Protein AF-0000000087407622 (afdb_homodimer)

InterPro domains:
  IPR019270 Putative hypoxanthine phosphoribosyltransferase [PF10049] (2-49)

Organism: NCBI:txid2598455

Radius of gyration: 16.93 Å; Cα contacts (8 Å, |Δi|>4): 277; chains: 2; bounding box: 51×47×28 Å

Structure (mmCIF, N/CA/C/O backbone):
data_AF-0000000087407622-model_v1
#
loop_
_entity.id
_entity.type
_entity.pdbx_description
1 polymer 'DUF2283 domain-containing protein'
#
loop_
_atom_site.group_PDB
_atom_site.id
_atom_site.type_symbol
_atom_site.label_atom_id
_atom_site.label_alt_id
_atom_site.label_comp_id
_atom_site.label_asym_id
_atom_site.label_entity_id
_atom_site.label_seq_id
_atom_site.pdbx_PDB_ins_code
_atom_site.Cartn_x
_atom_site.Cartn_y
_atom_site.Cartn_z
_atom_site.occupancy
_atom_site.B_iso_or_equiv
_atom_site.auth_seq_id
_atom_site.auth_comp_id
_atom_site.auth_asym_id
_atom_site.auth_atom_id
_atom_site.pdbx_PDB_model_num
ATOM 1 N N . MET A 1 1 ? 1.517 -7.309 9.578 1 75.56 1 MET A N 1
ATOM 2 C CA . MET A 1 1 ? 2.027 -6.648 8.383 1 75.56 1 MET A CA 1
ATOM 3 C C . MET A 1 1 ? 3.129 -5.656 8.734 1 75.56 1 MET A C 1
ATOM 5 O O . MET A 1 1 ? 3.037 -4.953 9.75 1 75.56 1 MET A O 1
ATOM 9 N N . LYS A 1 2 ? 4.293 -5.898 7.988 1 87.38 2 LYS A N 1
ATOM 10 C CA . LYS A 1 2 ? 5.367 -4.914 8.117 1 87.38 2 LYS A CA 1
ATOM 11 C C . LYS A 1 2 ? 5.418 -3.996 6.898 1 87.38 2 LYS A C 1
ATOM 13 O O . LYS A 1 2 ? 5.578 -4.461 5.77 1 87.38 2 LYS A O 1
ATOM 18 N N . VAL A 1 3 ? 5.129 -2.805 7.07 1 91.38 3 VAL A N 1
ATOM 19 C CA . VAL A 1 3 ? 5.148 -1.789 6.023 1 91.38 3 VAL A CA 1
ATOM 20 C C . VAL A 1 3 ? 6.254 -0.776 6.305 1 91.38 3 VAL A C 1
ATOM 22 O O . VAL A 1 3 ? 6.43 -0.335 7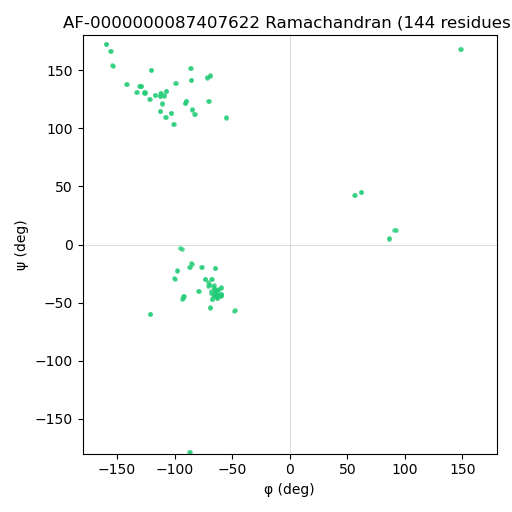.441 1 91.38 3 VAL A O 1
ATOM 25 N N . ARG A 1 4 ? 6.984 -0.542 5.355 1 94.38 4 ARG A N 1
ATOM 26 C CA . ARG A 1 4 ? 8.031 0.468 5.465 1 94.38 4 ARG A CA 1
ATOM 27 C C . ARG A 1 4 ? 8.031 1.391 4.25 1 94.38 4 ARG A C 1
ATOM 29 O O . ARG A 1 4 ? 7.914 0.929 3.111 1 94.38 4 ARG A O 1
ATOM 36 N N . TYR A 1 5 ? 8.062 2.6 4.508 1 97.81 5 TYR A N 1
ATOM 37 C CA . TYR A 1 5 ? 8.211 3.586 3.443 1 97.81 5 TYR A CA 1
ATOM 38 C C . TYR A 1 5 ? 9.586 4.238 3.486 1 97.81 5 TYR A C 1
ATOM 40 O O . TYR A 1 5 ? 10.047 4.664 4.547 1 97.81 5 TYR A O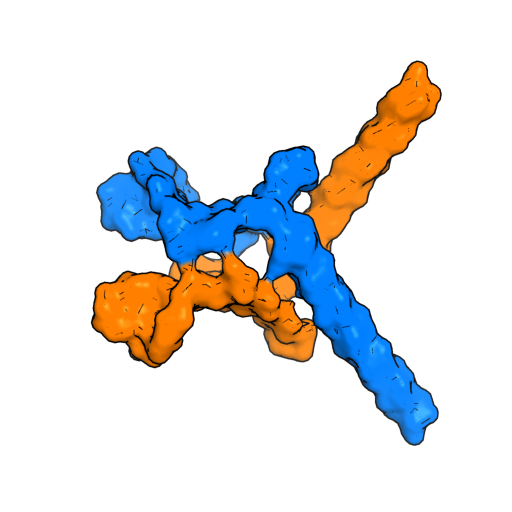 1
ATOM 48 N N . ASP A 1 6 ? 10.281 4.266 2.432 1 98.19 6 ASP A N 1
ATOM 49 C CA . ASP A 1 6 ? 11.555 4.957 2.266 1 98.19 6 ASP A CA 1
ATOM 50 C C . ASP A 1 6 ? 11.375 6.281 1.528 1 98.19 6 ASP A C 1
ATOM 52 O O . ASP A 1 6 ? 11.242 6.301 0.302 1 98.19 6 ASP A O 1
ATOM 56 N N . PRO A 1 7 ? 11.414 7.371 2.229 1 97.56 7 PRO A N 1
ATOM 57 C CA . PRO A 1 7 ? 11.141 8.656 1.582 1 97.56 7 PRO A CA 1
ATOM 58 C C . PRO A 1 7 ? 12.234 9.062 0.596 1 97.56 7 PRO A C 1
ATOM 60 O O . PRO A 1 7 ? 11.969 9.789 -0.364 1 97.56 7 PRO A O 1
ATOM 63 N N . LYS A 1 8 ? 13.422 8.617 0.894 1 96.94 8 LYS A N 1
ATOM 64 C CA . LYS A 1 8 ? 14.508 8.953 -0.022 1 96.94 8 LYS A CA 1
ATOM 65 C C . LYS A 1 8 ? 14.328 8.258 -1.367 1 96.94 8 LYS A C 1
ATOM 67 O O . LYS A 1 8 ? 14.43 8.891 -2.42 1 96.94 8 LYS A O 1
ATOM 72 N N . ALA A 1 9 ? 14.047 7.02 -1.347 1 97.88 9 ALA A N 1
ATOM 73 C CA . ALA A 1 9 ? 13.867 6.242 -2.572 1 97.88 9 ALA A CA 1
ATOM 74 C C . ALA A 1 9 ? 12.438 6.355 -3.094 1 97.88 9 ALA A C 1
ATOM 76 O O . ALA A 1 9 ? 12.156 5.973 -4.23 1 97.88 9 ALA A O 1
ATOM 77 N N . ASP A 1 10 ? 11.523 6.805 -2.297 1 98.19 10 ASP A N 1
ATOM 78 C CA . ASP A 1 10 ? 10.102 6.93 -2.588 1 98.19 10 ASP A CA 1
ATOM 79 C C . ASP A 1 10 ? 9.477 5.566 -2.879 1 98.19 10 ASP A C 1
ATOM 81 O O . ASP A 1 10 ? 8.773 5.402 -3.879 1 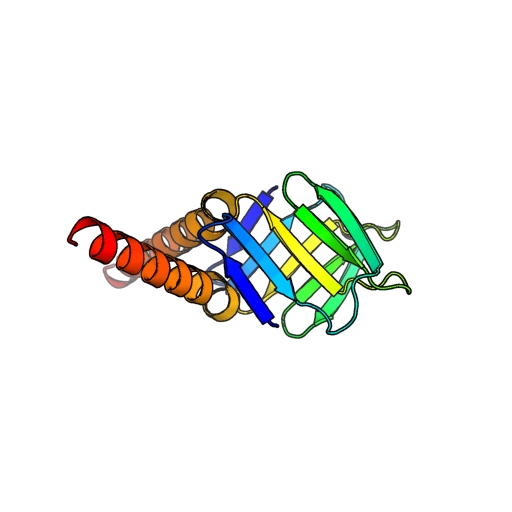98.19 10 ASP A O 1
ATOM 85 N N . ILE A 1 11 ? 9.805 4.613 -2.072 1 98 11 ILE A N 1
ATOM 86 C CA . ILE A 1 11 ? 9.328 3.242 -2.23 1 98 11 ILE A CA 1
ATOM 87 C C . ILE A 1 11 ? 8.578 2.811 -0.977 1 98 11 ILE A C 1
ATOM 89 O O . ILE A 1 11 ? 9.07 2.98 0.141 1 98 11 ILE A O 1
ATOM 93 N N . LEU A 1 12 ? 7.355 2.355 -1.116 1 97.75 12 LEU A N 1
ATOM 94 C CA . LEU A 1 12 ? 6.602 1.669 -0.073 1 97.75 12 LEU A CA 1
ATOM 95 C C . LEU A 1 12 ? 6.82 0.162 -0.145 1 97.75 12 LEU A C 1
ATOM 97 O O . LEU A 1 12 ? 6.578 -0.457 -1.184 1 97.75 12 LEU A O 1
ATOM 101 N N . TYR A 1 13 ? 7.289 -0.408 0.894 1 96.5 13 TYR A N 1
ATOM 102 C CA . TYR A 1 13 ? 7.559 -1.839 0.972 1 96.5 13 TYR A CA 1
ATOM 103 C C . TYR A 1 13 ? 6.586 -2.527 1.921 1 96.5 13 TYR A C 1
ATOM 105 O O . TYR A 1 13 ? 6.457 -2.135 3.082 1 96.5 13 TYR A O 1
ATOM 113 N N . LEU A 1 14 ? 5.902 -3.463 1.379 1 94.06 14 LEU A N 1
ATOM 114 C CA . LEU A 1 14 ? 5.004 -4.293 2.174 1 94.06 14 LEU A CA 1
ATOM 115 C C . LEU A 1 14 ? 5.566 -5.703 2.334 1 94.06 14 LEU A C 1
ATOM 117 O O . LEU A 1 14 ? 5.613 -6.469 1.368 1 94.06 14 LEU A O 1
ATOM 121 N N . LEU A 1 15 ? 5.996 -6.047 3.529 1 93.62 15 LEU A N 1
ATOM 122 C CA . LEU A 1 15 ? 6.449 -7.406 3.801 1 93.62 15 LEU A CA 1
ATOM 123 C C . LEU A 1 15 ? 5.277 -8.312 4.145 1 93.62 15 LEU A C 1
ATOM 125 O O . LEU A 1 15 ? 4.617 -8.125 5.172 1 93.62 15 LEU A O 1
ATOM 129 N N . ILE A 1 16 ? 5.082 -9.273 3.307 1 88.25 16 ILE A N 1
ATOM 130 C CA . ILE A 1 16 ? 3.947 -10.18 3.451 1 88.25 16 ILE A CA 1
ATOM 131 C C . ILE A 1 16 ? 4.371 -11.414 4.242 1 88.25 16 ILE A C 1
ATOM 133 O O . ILE A 1 16 ? 3.613 -11.922 5.074 1 88.25 16 ILE A O 1
ATOM 137 N N . ARG A 1 17 ? 5.441 -11.938 3.893 1 86.19 17 ARG A N 1
ATOM 138 C CA . ARG A 1 17 ? 5.984 -13.133 4.523 1 86.19 17 ARG A CA 1
ATOM 139 C C . ARG A 1 17 ? 7.5 -13.039 4.664 1 86.19 17 ARG A C 1
ATOM 141 O O . ARG A 1 17 ? 8.18 -12.539 3.766 1 86.19 17 ARG A O 1
ATOM 148 N N . GLU A 1 18 ? 7.887 -13.523 5.902 1 88.31 18 GLU A N 1
ATOM 149 C CA . GLU A 1 18 ? 9.336 -13.539 6.09 1 88.31 18 GLU A CA 1
ATOM 150 C C . GLU A 1 18 ? 9.984 -14.625 5.25 1 88.31 18 GLU A C 1
ATOM 152 O O . GLU A 1 18 ? 9.398 -15.688 5.031 1 88.31 18 GLU A O 1
ATOM 157 N N . GLY A 1 19 ? 11.203 -14.375 4.703 1 90 19 GLY A N 1
ATOM 158 C CA . GLY A 1 19 ? 11.953 -15.352 3.932 1 90 19 GLY A CA 1
ATOM 159 C C . GLY A 1 19 ? 12.797 -14.727 2.834 1 90 19 GLY A C 1
ATOM 160 O O . GLY A 1 19 ? 12.672 -13.539 2.551 1 90 19 GLY A O 1
ATOM 161 N N . PRO A 1 20 ? 13.633 -15.539 2.32 1 95.19 20 PRO A N 1
ATOM 162 C CA . PRO A 1 20 ? 14.5 -15.039 1.252 1 95.19 20 PRO A CA 1
ATOM 163 C C . PRO A 1 20 ? 13.734 -14.742 -0.037 1 95.19 20 PRO A C 1
ATOM 165 O O . PRO A 1 20 ? 12.781 -15.445 -0.365 1 95.19 20 PRO A O 1
ATOM 168 N N . VAL A 1 21 ? 14.18 -13.695 -0.762 1 97.19 21 VAL A N 1
ATOM 169 C CA . VAL A 1 21 ? 13.641 -13.359 -2.074 1 97.19 21 VAL A CA 1
ATOM 170 C C . VAL A 1 21 ? 14.43 -14.086 -3.16 1 97.19 21 VAL A C 1
ATOM 172 O O . VAL A 1 21 ? 15.664 -13.984 -3.211 1 97.19 21 VAL A O 1
ATOM 175 N N . ALA A 1 22 ? 13.742 -14.797 -3.9 1 97.81 22 ALA A N 1
ATOM 176 C CA . ALA A 1 22 ? 14.383 -15.555 -4.973 1 97.81 22 ALA A CA 1
ATOM 177 C C . ALA A 1 22 ? 14.211 -14.852 -6.316 1 97.81 22 ALA A C 1
ATOM 179 O O . ALA A 1 22 ? 15.055 -14.992 -7.207 1 97.81 22 ALA A O 1
ATOM 180 N N . ASP A 1 23 ? 13.109 -14.094 -6.484 1 96.94 23 ASP A N 1
ATOM 181 C CA . ASP A 1 23 ? 12.789 -13.438 -7.746 1 96.94 23 ASP A CA 1
ATOM 182 C C . ASP A 1 23 ? 11.922 -12.203 -7.516 1 96.94 23 ASP A C 1
ATOM 184 O O . ASP A 1 23 ? 11.289 -12.07 -6.465 1 96.94 23 ASP A O 1
ATOM 188 N N . THR A 1 24 ? 11.992 -11.266 -8.43 1 96.44 24 THR A N 1
ATOM 189 C CA . THR A 1 24 ? 11.156 -10.07 -8.422 1 96.44 24 THR A CA 1
ATOM 190 C C . THR A 1 24 ? 10.516 -9.852 -9.789 1 96.44 24 THR A C 1
ATOM 192 O O . THR A 1 24 ? 11.164 -10.047 -10.82 1 96.44 24 THR A O 1
ATOM 195 N N . ASP A 1 25 ? 9.227 -9.508 -9.789 1 94 25 ASP A N 1
ATOM 196 C CA . ASP A 1 25 ? 8.516 -9.281 -11.039 1 94 25 ASP A CA 1
ATOM 197 C C . ASP A 1 25 ? 7.777 -7.945 -11.023 1 94 25 ASP A C 1
ATOM 199 O O . ASP A 1 25 ? 7.164 -7.582 -10.016 1 94 25 ASP A O 1
ATOM 203 N N . GLU A 1 26 ? 7.902 -7.277 -12.125 1 93.25 26 GLU A N 1
ATOM 204 C CA . GLU A 1 26 ? 7.086 -6.074 -12.273 1 93.25 26 GLU A CA 1
ATOM 205 C C . GLU A 1 26 ? 5.676 -6.422 -12.75 1 93.25 26 GLU A C 1
ATOM 207 O O . GLU A 1 26 ? 5.492 -6.859 -13.891 1 93.25 26 GLU A O 1
ATOM 212 N N . VAL A 1 27 ? 4.691 -6.23 -11.906 1 88.94 27 VAL A N 1
ATOM 213 C CA . VAL A 1 27 ? 3.35 -6.707 -12.227 1 88.94 27 VAL A CA 1
ATOM 214 C C . VAL A 1 27 ? 2.514 -5.562 -12.797 1 88.94 27 VAL A C 1
ATOM 216 O O . VAL A 1 27 ? 1.471 -5.789 -13.414 1 88.94 27 VAL A O 1
ATOM 219 N N . ASP A 1 28 ? 2.859 -4.328 -12.523 1 87.88 28 ASP A N 1
ATOM 220 C CA . ASP A 1 28 ? 2.23 -3.115 -13.039 1 87.88 28 ASP A CA 1
ATOM 221 C C . ASP A 1 28 ? 3.172 -1.918 -12.93 1 87.88 28 ASP A C 1
ATOM 223 O O . ASP A 1 28 ? 4.242 -2.018 -12.328 1 87.88 28 ASP A O 1
ATOM 227 N N . ASP A 1 29 ? 2.691 -0.871 -13.523 1 87.31 29 ASP A N 1
ATOM 228 C CA . ASP A 1 29 ? 3.52 0.328 -13.438 1 87.31 29 ASP A CA 1
ATOM 229 C C . ASP A 1 29 ? 3.826 0.68 -11.984 1 87.31 29 ASP A C 1
ATOM 231 O O . ASP A 1 29 ? 2.912 0.899 -11.188 1 87.31 29 ASP A O 1
ATOM 235 N N . ASP A 1 30 ? 5.113 0.49 -11.555 1 91.69 30 ASP A N 1
ATOM 236 C CA . ASP A 1 30 ? 5.621 0.945 -10.266 1 91.69 30 ASP A CA 1
ATOM 237 C C . ASP A 1 30 ? 5.344 -0.086 -9.172 1 91.69 30 ASP A C 1
ATOM 239 O O . ASP A 1 30 ? 5.469 0.214 -7.984 1 91.69 30 ASP A O 1
ATOM 243 N N . VAL A 1 31 ? 4.805 -1.226 -9.633 1 94.06 31 VAL A N 1
ATOM 244 C CA . VAL A 1 31 ? 4.539 -2.246 -8.625 1 94.06 31 VAL A CA 1
ATOM 245 C C . VAL A 1 31 ? 5.379 -3.49 -8.914 1 94.06 31 VAL A C 1
ATOM 247 O O . VAL A 1 31 ? 5.34 -4.031 -10.023 1 94.06 31 VAL A O 1
ATOM 250 N N . TRP A 1 32 ? 6.094 -3.949 -7.867 1 95.5 32 TRP A N 1
ATOM 251 C CA . TRP A 1 32 ? 6.965 -5.113 -7.973 1 95.5 32 TRP A CA 1
ATOM 252 C C . TRP A 1 32 ? 6.633 -6.145 -6.898 1 95.5 32 TRP A C 1
ATOM 254 O O . TRP A 1 32 ? 6.453 -5.793 -5.73 1 95.5 32 TRP A O 1
ATOM 264 N N . PHE A 1 33 ? 6.496 -7.328 -7.363 1 94.62 33 PHE A N 1
ATOM 265 C CA . PHE A 1 33 ? 6.324 -8.43 -6.418 1 94.62 33 PHE A CA 1
ATOM 266 C C . PHE A 1 33 ? 7.641 -9.164 -6.203 1 94.62 33 PHE A C 1
ATOM 268 O O . PHE A 1 33 ? 8.391 -9.398 -7.152 1 94.62 33 PHE A O 1
ATOM 275 N N . GLU A 1 34 ? 7.891 -9.5 -4.992 1 96.5 34 GLU A N 1
ATOM 276 C CA . GLU A 1 34 ? 9.031 -10.336 -4.625 1 96.5 34 GLU A CA 1
ATOM 277 C C . GLU A 1 34 ? 8.578 -11.742 -4.23 1 96.5 34 GLU A C 1
ATOM 279 O O . GLU A 1 34 ? 7.625 -11.898 -3.465 1 96.5 34 GLU A O 1
ATOM 284 N N . TYR A 1 35 ? 9.242 -12.727 -4.785 1 95.5 35 TYR A N 1
ATOM 285 C CA . TYR A 1 35 ? 8.836 -14.117 -4.598 1 95.5 35 TYR A CA 1
ATOM 286 C C . TYR A 1 35 ? 9.945 -14.93 -3.949 1 95.5 35 TYR A C 1
ATOM 288 O O . TYR A 1 35 ? 11.125 -14.672 -4.184 1 95.5 35 TYR A O 1
ATOM 296 N N . ASP A 1 36 ? 9.438 -15.93 -3.199 1 95.56 36 ASP A N 1
ATOM 297 C CA . ASP A 1 36 ? 10.414 -16.906 -2.723 1 95.56 36 ASP A CA 1
ATOM 298 C C . ASP A 1 36 ? 10.633 -18.016 -3.75 1 95.56 36 ASP A C 1
ATOM 300 O O . ASP A 1 36 ? 10.102 -17.953 -4.859 1 95.56 36 ASP A O 1
ATOM 304 N N . GLU A 1 37 ? 11.461 -18.953 -3.408 1 96.31 37 GLU A N 1
ATOM 305 C CA . GLU A 1 37 ? 11.836 -20 -4.344 1 96.31 37 GLU A CA 1
ATOM 306 C C . GLU A 1 37 ? 10.641 -20.875 -4.715 1 96.31 37 GLU A C 1
ATOM 308 O O . GLU A 1 37 ? 10.641 -21.531 -5.762 1 96.31 37 GLU A O 1
ATOM 313 N N . ASN A 1 38 ? 9.594 -20.859 -3.873 1 93.31 38 ASN A N 1
ATOM 314 C CA . ASN A 1 38 ? 8.406 -21.672 -4.09 1 93.31 38 ASN A CA 1
ATOM 315 C C . ASN A 1 38 ? 7.32 -20.922 -4.84 1 93.31 38 ASN A C 1
ATOM 317 O O . ASN A 1 38 ? 6.211 -21.422 -5.02 1 93.31 38 ASN A O 1
ATOM 321 N N . GLY A 1 39 ? 7.504 -19.672 -5.137 1 90 39 GLY A N 1
ATOM 322 C CA . GLY A 1 39 ? 6.543 -18.891 -5.895 1 90 39 GLY A CA 1
ATOM 323 C C . GLY A 1 39 ? 5.543 -18.156 -5.016 1 90 39 GLY A C 1
ATOM 324 O O . GLY A 1 39 ? 4.516 -17.672 -5.504 1 90 39 GLY A O 1
ATOM 325 N N . ASN A 1 40 ? 5.867 -18.141 -3.703 1 87.88 40 ASN A N 1
ATOM 326 C CA . ASN A 1 40 ? 5.035 -17.375 -2.781 1 87.88 40 ASN A CA 1
ATOM 327 C C . ASN A 1 40 ? 5.461 -15.906 -2.727 1 87.88 40 ASN A C 1
ATOM 329 O O . ASN A 1 40 ? 6.656 -15.602 -2.762 1 87.88 40 ASN A O 1
ATOM 333 N N . VAL A 1 41 ? 4.488 -15.102 -2.639 1 89.94 41 VAL A N 1
ATOM 334 C CA . VAL A 1 41 ? 4.809 -13.68 -2.529 1 89.94 41 VAL A CA 1
ATOM 335 C C . VAL A 1 41 ? 5.418 -13.391 -1.159 1 89.94 41 VAL A C 1
ATOM 337 O O . VAL A 1 41 ? 4.816 -13.711 -0.129 1 89.94 41 VAL A O 1
ATOM 340 N N . VAL A 1 42 ? 6.625 -12.82 -1.148 1 94.06 42 VAL A N 1
ATOM 341 C CA . VAL A 1 42 ? 7.332 -12.438 0.068 1 94.06 42 VAL A CA 1
ATOM 342 C C . VAL A 1 42 ? 7.02 -10.984 0.408 1 94.06 42 VAL A C 1
ATOM 344 O O . VAL A 1 42 ? 6.816 -10.641 1.575 1 94.06 42 VAL A O 1
ATOM 347 N N . GLY A 1 43 ? 7.055 -10.141 -0.655 1 94.62 43 GLY A N 1
ATOM 348 C CA . GLY A 1 43 ? 6.836 -8.719 -0.441 1 94.62 43 GLY A CA 1
ATOM 349 C C . GLY A 1 43 ? 6.324 -8 -1.676 1 94.62 43 GLY A C 1
ATOM 350 O O . GLY A 1 43 ? 6.266 -8.586 -2.76 1 94.62 43 GLY A O 1
ATOM 351 N N . ILE A 1 44 ? 5.875 -6.824 -1.441 1 94.06 44 ILE A N 1
ATOM 352 C CA . ILE A 1 44 ? 5.406 -5.938 -2.5 1 94.06 44 ILE A CA 1
ATOM 353 C C . ILE A 1 44 ? 6.125 -4.594 -2.402 1 94.06 44 ILE A C 1
ATOM 355 O O . ILE A 1 44 ? 6.297 -4.051 -1.307 1 94.06 44 ILE A O 1
ATOM 359 N N . GLU A 1 45 ? 6.602 -4.16 -3.453 1 96.31 45 GLU A N 1
ATOM 360 C CA . GLU A 1 45 ? 7.199 -2.834 -3.553 1 96.31 45 GLU A CA 1
ATOM 361 C C . GLU A 1 45 ? 6.371 -1.92 -4.453 1 96.31 45 GLU A C 1
ATOM 363 O O . GLU A 1 45 ? 6.035 -2.289 -5.578 1 96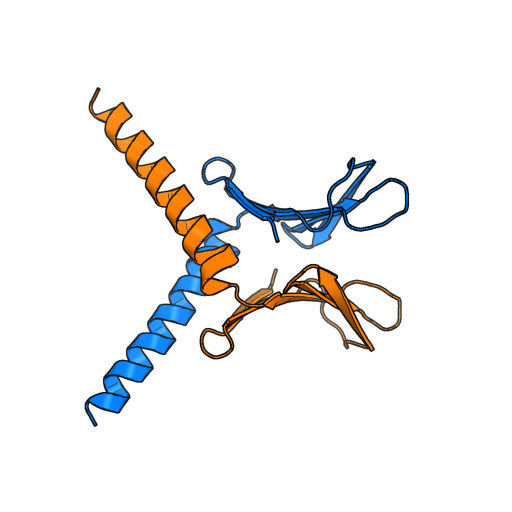.31 45 GLU A O 1
ATOM 368 N N . ILE A 1 46 ? 6.031 -0.789 -3.961 1 96.12 46 ILE A N 1
ATOM 369 C CA . ILE A 1 46 ? 5.359 0.231 -4.758 1 96.12 46 ILE A CA 1
ATOM 370 C C . ILE A 1 46 ? 6.277 1.437 -4.938 1 96.12 46 ILE A C 1
ATOM 372 O O . ILE A 1 46 ? 6.598 2.133 -3.971 1 96.12 46 ILE A O 1
ATOM 376 N N . TRP A 1 47 ? 6.605 1.586 -6.156 1 96.56 47 TRP A N 1
ATOM 377 C CA . TRP A 1 47 ? 7.488 2.701 -6.48 1 96.56 47 TRP A CA 1
ATOM 378 C C . TRP A 1 47 ? 6.691 3.98 -6.707 1 96.56 47 TRP A C 1
ATOM 380 O O . TRP A 1 47 ? 5.496 3.932 -6.996 1 96.56 47 TRP A O 1
ATOM 390 N N . ASN A 1 48 ? 7.305 5.191 -6.438 1 96.56 48 ASN A N 1
ATOM 391 C CA . ASN A 1 48 ? 6.637 6.488 -6.504 1 96.56 48 ASN A CA 1
ATOM 392 C C . ASN A 1 48 ? 5.402 6.531 -5.609 1 96.56 48 ASN A C 1
ATOM 394 O O . ASN A 1 48 ? 4.359 7.047 -6.012 1 96.56 48 ASN A O 1
ATOM 398 N N . ALA A 1 49 ? 5.551 5.996 -4.469 1 97.12 49 ALA A N 1
ATOM 399 C CA . ALA A 1 49 ? 4.422 5.809 -3.562 1 97.12 49 ALA A CA 1
ATOM 400 C C . ALA A 1 49 ? 3.992 7.133 -2.941 1 97.12 49 ALA A C 1
ATOM 402 O O . ALA A 1 49 ? 2.846 7.277 -2.506 1 97.12 49 ALA A O 1
ATOM 403 N N . GLY A 1 50 ? 4.863 8.055 -2.754 1 96.38 50 GLY A N 1
ATOM 404 C CA . GLY A 1 50 ? 4.531 9.352 -2.188 1 96.38 50 GLY A CA 1
ATOM 405 C C . GLY A 1 50 ? 3.314 9.992 -2.832 1 96.38 50 GLY A C 1
ATOM 406 O O . GLY A 1 50 ? 2.322 10.273 -2.156 1 96.38 50 GLY A O 1
ATOM 407 N N . GLU A 1 51 ? 3.416 10.133 -4.082 1 94.25 51 GLU A N 1
ATOM 408 C CA . GLU A 1 51 ? 2.324 10.766 -4.816 1 94.25 51 GLU A CA 1
ATOM 409 C C . GLU A 1 51 ? 1.183 9.781 -5.062 1 94.25 51 GLU A C 1
ATOM 411 O O . GLU A 1 51 ? 0.015 10.109 -4.844 1 94.25 51 GLU A O 1
ATOM 416 N N . ASN A 1 52 ? 1.492 8.555 -5.383 1 93.25 52 ASN A N 1
ATOM 417 C CA . ASN A 1 52 ? 0.496 7.645 -5.938 1 93.25 52 ASN A CA 1
ATOM 418 C C . ASN A 1 52 ? -0.277 6.922 -4.836 1 93.25 52 ASN A C 1
ATOM 420 O O . ASN A 1 52 ? -1.355 6.379 -5.082 1 93.25 52 ASN A O 1
ATOM 424 N N . VAL A 1 53 ? 0.252 6.883 -3.658 1 96.25 53 VAL A N 1
ATOM 425 C CA . VAL A 1 53 ? -0.422 6.184 -2.57 1 96.25 53 VAL A CA 1
ATOM 426 C C . VAL A 1 53 ? -0.684 7.148 -1.418 1 96.25 53 VAL A C 1
ATOM 428 O O . VAL A 1 53 ? -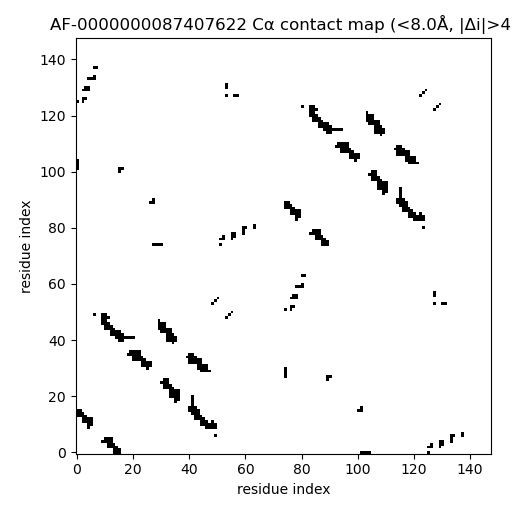1.838 7.406 -1.064 1 96.25 53 VAL A O 1
ATOM 431 N N . ILE A 1 54 ? 0.359 7.703 -0.89 1 96.94 54 ILE A N 1
ATOM 432 C CA . ILE A 1 54 ? 0.292 8.414 0.381 1 96.94 54 ILE A CA 1
ATOM 433 C C . ILE A 1 54 ? -0.508 9.703 0.207 1 96.94 54 ILE A C 1
ATOM 435 O O . ILE A 1 54 ? -1.503 9.922 0.902 1 96.94 54 ILE A O 1
ATOM 439 N N . ARG A 1 55 ? -0.142 10.562 -0.759 1 96 55 ARG A N 1
ATOM 440 C CA . ARG A 1 55 ? -0.819 11.844 -0.972 1 96 55 ARG A CA 1
ATOM 441 C C . ARG A 1 55 ? -2.287 11.625 -1.323 1 96 55 ARG A C 1
ATOM 443 O O . ARG A 1 55 ? -3.166 12.305 -0.783 1 96 55 ARG A O 1
ATOM 450 N N . LYS A 1 56 ? -2.508 10.688 -2.191 1 95.75 56 LYS A N 1
ATOM 451 C CA . LYS A 1 56 ? -3.883 10.406 -2.596 1 95.75 56 LYS A CA 1
ATOM 452 C C . LYS A 1 56 ? -4.723 9.945 -1.41 1 95.75 56 LYS A C 1
ATOM 454 O O . LYS A 1 56 ? -5.879 10.344 -1.266 1 95.75 56 LYS A O 1
ATOM 459 N N . SER A 1 57 ? -4.16 9.094 -0.626 1 97.38 57 SER A N 1
ATOM 460 C CA . SER A 1 57 ? -4.867 8.602 0.553 1 97.38 57 SER A CA 1
ATOM 461 C C . SER A 1 57 ? -5.176 9.742 1.524 1 97.38 57 SER A C 1
ATOM 463 O O . SER A 1 57 ? -6.27 9.805 2.084 1 97.38 57 SER A O 1
ATOM 465 N N . LEU A 1 58 ? -4.262 10.648 1.682 1 96.62 58 LEU A N 1
ATOM 466 C CA . LEU A 1 58 ? -4.438 11.781 2.58 1 96.62 58 LEU A CA 1
ATOM 467 C C . LEU A 1 58 ? -5.547 12.703 2.084 1 96.62 58 LEU A C 1
ATOM 469 O O . LEU A 1 58 ? -6.32 13.242 2.883 1 96.62 58 LEU A O 1
ATOM 473 N N . LEU A 1 59 ? -5.59 12.844 0.799 1 96.62 59 LEU A N 1
ATOM 474 C CA . LEU A 1 59 ? -6.637 13.68 0.22 1 96.62 59 LEU A CA 1
ATOM 475 C C . LEU A 1 59 ? -8.016 13.094 0.503 1 96.62 59 LEU A C 1
ATOM 477 O O . LEU A 1 59 ? -8.961 13.828 0.785 1 96.62 59 LEU A O 1
ATOM 481 N N . GLU A 1 60 ? -8.109 11.766 0.402 1 96.81 60 GLU A N 1
ATOM 482 C CA . GLU A 1 60 ? -9.375 11.109 0.709 1 96.81 60 GLU A CA 1
ATOM 483 C C . GLU A 1 60 ? -9.75 11.297 2.178 1 96.81 60 GLU A C 1
ATOM 485 O O . GLU A 1 60 ? -10.922 11.484 2.506 1 96.81 60 GLU A O 1
ATOM 490 N N . ILE A 1 61 ? -8.836 11.227 3.051 1 96.44 61 ILE A N 1
ATOM 491 C CA . ILE A 1 61 ? -9.07 11.406 4.48 1 96.44 61 ILE A CA 1
ATOM 492 C C . ILE A 1 61 ? -9.57 12.828 4.746 1 96.44 61 ILE A C 1
ATOM 494 O O . ILE A 1 61 ? -10.523 13.023 5.504 1 96.44 61 ILE A O 1
ATOM 498 N N . GLU A 1 62 ? -8.93 13.797 4.152 1 96.38 62 GLU A N 1
ATOM 499 C CA . GLU A 1 62 ? -9.312 15.195 4.324 1 96.38 62 GLU A CA 1
ATOM 500 C C . GLU A 1 62 ? -10.742 15.438 3.861 1 96.38 62 GLU A C 1
ATOM 502 O O . GLU A 1 62 ? -11.523 16.094 4.555 1 96.38 62 GLU A O 1
ATOM 507 N N . ARG A 1 63 ? -11.055 14.836 2.742 1 96.75 63 ARG A N 1
ATOM 508 C CA . ARG A 1 63 ? -12.398 14.992 2.193 1 96.75 63 ARG A CA 1
ATOM 509 C C . ARG A 1 63 ? -13.438 14.375 3.119 1 96.75 63 ARG A C 1
ATOM 511 O O . ARG A 1 63 ? -14.492 14.969 3.361 1 96.75 63 ARG A O 1
ATOM 518 N N . TYR A 1 64 ? -13.109 13.227 3.574 1 96.38 64 TYR A N 1
ATOM 519 C CA . TYR A 1 64 ? -14.008 12.523 4.477 1 96.38 64 TYR A CA 1
ATOM 520 C C . TYR A 1 64 ? -14.211 13.297 5.77 1 96.38 64 TYR A C 1
ATOM 522 O O . TYR A 1 64 ? -15.336 13.422 6.258 1 96.38 64 TYR A O 1
ATOM 530 N N . THR A 1 65 ? -13.125 13.828 6.34 1 95.12 65 THR A N 1
ATOM 531 C CA . THR A 1 65 ? -13.18 14.57 7.598 1 95.12 65 THR A CA 1
ATOM 532 C C . THR A 1 65 ? -13.969 15.867 7.43 1 95.12 65 THR A C 1
ATOM 534 O O . THR A 1 65 ? -14.75 16.25 8.305 1 95.12 65 THR A O 1
ATOM 537 N N . LYS A 1 66 ? -13.727 16.531 6.383 1 95.12 66 LYS A N 1
ATOM 538 C CA . LYS A 1 66 ? -14.445 17.766 6.09 1 95.12 66 LYS A CA 1
ATOM 539 C C . LYS A 1 66 ? -15.945 17.516 5.988 1 95.12 66 LYS A C 1
ATOM 541 O O . LYS A 1 66 ? -16.75 18.312 6.48 1 95.12 66 LYS A O 1
ATOM 546 N N . GLY A 1 67 ? -16.219 16.438 5.297 1 92.44 67 GLY A N 1
ATOM 547 C CA . GLY A 1 67 ? -17.625 16.062 5.207 1 92.44 67 GLY A CA 1
ATOM 548 C C . GLY A 1 67 ? -18.266 15.797 6.559 1 92.44 67 GLY A C 1
ATOM 549 O O . GLY A 1 67 ? -19.422 16.156 6.793 1 92.44 67 GLY A O 1
ATOM 550 N N . LEU A 1 68 ? -17.594 15.234 7.457 1 92.25 68 LEU A N 1
ATOM 551 C CA . LEU A 1 68 ? -18.062 14.93 8.805 1 92.25 68 LEU A CA 1
ATOM 552 C C . LEU A 1 68 ? -18.281 16.203 9.609 1 92.25 68 LEU A C 1
ATOM 554 O O . LEU A 1 68 ? -19.25 16.328 10.352 1 92.25 68 LEU A O 1
ATOM 558 N N . GLU A 1 69 ? -17.406 17.141 9.492 1 92.31 69 GLU A N 1
ATOM 559 C CA . GLU A 1 69 ? -17.5 18.406 10.203 1 92.31 69 GLU A CA 1
ATOM 560 C C . GLU A 1 69 ? -18.719 19.203 9.758 1 92.31 69 GLU A C 1
ATOM 562 O O . GLU A 1 69 ? -19.391 19.828 10.586 1 92.31 69 GLU A O 1
ATOM 567 N N . GLU A 1 70 ? -18.984 19.203 8.516 1 93 70 GLU A N 1
ATOM 568 C CA . GLU A 1 70 ? -20.141 19.922 7.973 1 93 70 GLU A CA 1
ATOM 569 C C . GLU A 1 70 ? -21.438 19.297 8.453 1 93 70 GLU A C 1
ATOM 571 O O . GLU A 1 70 ? -22.422 20 8.703 1 93 70 GLU A O 1
ATOM 576 N N . GLU A 1 71 ? -21.484 18.047 8.594 1 90.5 71 GLU A N 1
ATOM 577 C CA . GLU A 1 71 ? -22.688 17.344 9.039 1 90.5 71 GLU A CA 1
ATOM 578 C C . GLU A 1 71 ? -22.984 17.625 10.508 1 90.5 71 GLU A C 1
ATOM 580 O O . GLU A 1 71 ? -24.156 17.641 10.914 1 90.5 71 GLU A O 1
ATOM 585 N N . ILE A 1 72 ? -22.047 17.781 11.32 1 91.12 72 ILE A N 1
ATOM 586 C CA . ILE A 1 72 ? -22.219 18.031 12.75 1 91.12 72 ILE A CA 1
ATOM 587 C C . ILE A 1 72 ? -22.75 19.438 12.969 1 91.12 72 ILE A C 1
ATOM 589 O O . ILE A 1 72 ? -23.516 19.672 13.914 1 91.12 72 ILE A O 1
ATOM 593 N N . LYS A 1 73 ? -22.328 20.328 12.07 1 92 73 LYS A N 1
ATOM 594 C CA . LYS A 1 73 ? -22.75 21.719 12.219 1 92 73 LYS A CA 1
ATOM 595 C C . LYS A 1 73 ? -24.188 21.906 11.766 1 92 73 LYS A C 1
ATOM 597 O O . LYS A 1 73 ? -24.844 22.891 12.141 1 92 73 LYS A O 1
ATOM 602 N N . THR A 1 74 ? -24.703 20.984 10.984 1 79 74 THR A N 1
ATOM 603 C CA . THR A 1 74 ? -26.109 21.078 10.57 1 79 74 THR A CA 1
ATOM 604 C C . THR A 1 74 ? -27 20.266 11.492 1 79 74 THR A C 1
ATOM 606 O O . THR A 1 74 ? -28.156 20.641 11.742 1 79 74 THR A O 1
ATOM 609 N N . MET B 1 1 ? -1.078 2.488 -12.07 1 75.56 1 MET B N 1
ATOM 610 C CA . MET B 1 1 ? -1.6 1.985 -10.805 1 75.56 1 MET B CA 1
ATOM 611 C C . MET B 1 1 ? -2.754 2.85 -10.312 1 75.56 1 MET B C 1
ATOM 613 O O . MET B 1 1 ? -2.715 4.074 -10.438 1 75.56 1 MET B O 1
ATOM 617 N N . LYS B 1 2 ? -3.893 2.068 -10.031 1 87.19 2 LYS B N 1
ATOM 618 C CA . LYS B 1 2 ? -5.012 2.76 -9.398 1 87.19 2 LYS B CA 1
ATOM 619 C C . LYS B 1 2 ? -5.086 2.432 -7.906 1 87.19 2 LYS B C 1
ATOM 621 O O . LYS B 1 2 ? -5.199 1.264 -7.531 1 87.19 2 LYS B O 1
ATOM 626 N N . VAL B 1 3 ? -4.855 3.348 -7.109 1 91.25 3 VAL B N 1
ATOM 627 C CA . VAL B 1 3 ? -4.91 3.209 -5.656 1 91.25 3 VAL B CA 1
ATOM 628 C C . VAL B 1 3 ? -6.09 4.008 -5.105 1 91.25 3 VAL B C 1
ATOM 630 O O . VAL B 1 3 ? -6.324 5.145 -5.52 1 91.25 3 VAL B O 1
ATOM 633 N N . ARG B 1 4 ? -6.805 3.387 -4.336 1 94.31 4 ARG B N 1
ATOM 634 C CA . ARG B 1 4 ? -7.922 4.055 -3.674 1 94.31 4 ARG B CA 1
ATOM 635 C C . ARG B 1 4 ? -7.941 3.734 -2.184 1 94.31 4 ARG B C 1
ATOM 637 O O . ARG B 1 4 ? -7.758 2.582 -1.787 1 94.31 4 ARG B O 1
ATOM 644 N N . TYR B 1 5 ? -8.062 4.723 -1.434 1 97.75 5 TYR B N 1
ATOM 645 C CA . TYR B 1 5 ? -8.234 4.543 0.003 1 97.75 5 TYR B CA 1
ATOM 646 C C . TYR B 1 5 ? -9.648 4.91 0.432 1 97.75 5 TYR B C 1
ATOM 648 O O . TYR B 1 5 ? -10.164 5.965 0.056 1 97.75 5 TYR B O 1
ATOM 656 N N . ASP B 1 6 ? -10.312 4.086 1.112 1 98.19 6 ASP B N 1
ATOM 657 C CA . ASP B 1 6 ? -11.625 4.328 1.707 1 98.19 6 ASP B CA 1
ATOM 658 C C . ASP B 1 6 ? -11.5 4.637 3.197 1 98.19 6 ASP B C 1
ATOM 660 O O . ASP B 1 6 ? -11.344 3.725 4.016 1 98.19 6 ASP B O 1
ATOM 664 N N . PRO B 1 7 ? -11.617 5.871 3.578 1 97.44 7 PRO B N 1
ATOM 665 C CA . PRO B 1 7 ? -11.414 6.23 4.984 1 97.44 7 PRO B CA 1
ATOM 666 C C . PRO B 1 7 ? -12.5 5.676 5.898 1 97.44 7 PRO B C 1
ATOM 668 O O . PRO B 1 7 ? -12.25 5.43 7.082 1 97.44 7 PRO B O 1
ATOM 671 N N . LYS B 1 8 ? -13.68 5.539 5.328 1 96.88 8 LYS B N 1
ATOM 672 C CA . LYS B 1 8 ? -14.758 4.992 6.145 1 96.88 8 LYS B CA 1
ATOM 673 C C . LYS B 1 8 ? -14.5 3.531 6.496 1 96.88 8 LYS B C 1
ATOM 675 O O . LYS B 1 8 ? -14.609 3.137 7.656 1 96.88 8 LYS B O 1
ATOM 680 N N . ALA B 1 9 ? -14.141 2.758 5.559 1 97.81 9 ALA B N 1
ATOM 681 C CA . ALA B 1 9 ? -13.875 1.336 5.77 1 97.81 9 ALA B CA 1
ATOM 682 C C . ALA B 1 9 ? -12.445 1.104 6.242 1 97.81 9 ALA B C 1
ATOM 684 O O . ALA B 1 9 ? -12.109 0.01 6.699 1 97.81 9 ALA B O 1
ATOM 685 N N . ASP B 1 10 ? -11.586 2.057 6.09 1 98.19 10 ASP B N 1
ATOM 686 C CA . ASP B 1 10 ? -10.164 2.006 6.418 1 98.19 10 ASP B CA 1
ATOM 687 C C . ASP B 1 10 ? -9.445 0.94 5.594 1 98.19 10 ASP B C 1
ATOM 689 O O . ASP B 1 10 ? -8.711 0.116 6.141 1 98.19 10 ASP B O 1
ATOM 693 N N . ILE B 1 11 ? -9.727 0.913 4.324 1 97.94 11 ILE B N 1
ATOM 694 C CA . ILE B 1 11 ? -9.164 -0.065 3.402 1 97.94 11 ILE B CA 1
ATOM 695 C C . ILE B 1 11 ? -8.422 0.655 2.279 1 97.94 11 ILE B C 1
ATOM 697 O O . ILE B 1 11 ? -8.953 1.578 1.663 1 97.94 11 ILE B O 1
ATOM 701 N N . LEU B 1 12 ? -7.172 0.325 2.061 1 97.69 12 LEU B N 1
ATOM 702 C CA . LEU B 1 12 ? -6.406 0.72 0.885 1 97.69 12 LEU B CA 1
ATOM 703 C C . LEU B 1 12 ? -6.527 -0.326 -0.219 1 97.69 12 LEU B C 1
ATOM 705 O O . LEU B 1 12 ? -6.207 -1.498 -0.006 1 97.69 12 LEU B O 1
ATOM 709 N N . TYR B 1 13 ? -6.992 0.063 -1.347 1 96.5 13 TYR B N 1
ATOM 710 C CA . TYR B 1 13 ? -7.176 -0.823 -2.49 1 96.5 13 TYR B CA 1
ATOM 711 C C . TYR B 1 13 ? -6.191 -0.485 -3.604 1 96.5 13 TYR B C 1
ATOM 713 O O . TYR B 1 13 ? -6.125 0.66 -4.059 1 96.5 13 TYR B O 1
ATOM 721 N N . LEU B 1 14 ? -5.426 -1.452 -3.936 1 93.94 14 LEU B N 1
ATOM 722 C CA . LEU B 1 14 ? -4.504 -1.328 -5.059 1 93.94 14 LEU B CA 1
ATOM 723 C C . LEU B 1 14 ? -4.977 -2.156 -6.246 1 93.94 14 LEU B C 1
ATOM 725 O O . LEU B 1 14 ? -4.945 -3.389 -6.203 1 93.94 14 LEU B O 1
ATOM 729 N N . LEU B 1 15 ? -5.426 -1.492 -7.297 1 93.56 15 LEU B N 1
ATOM 730 C CA . LEU B 1 15 ? -5.801 -2.193 -8.516 1 93.56 15 LEU B CA 1
ATOM 731 C C . LEU B 1 15 ? -4.582 -2.439 -9.406 1 93.56 15 LEU B C 1
ATOM 733 O O . LEU B 1 15 ? -3.977 -1.491 -9.906 1 93.56 15 LEU B O 1
ATOM 737 N N . ILE B 1 16 ? -4.281 -3.689 -9.578 1 88 16 ILE B N 1
ATOM 738 C CA . ILE B 1 16 ? -3.096 -4.086 -10.328 1 88 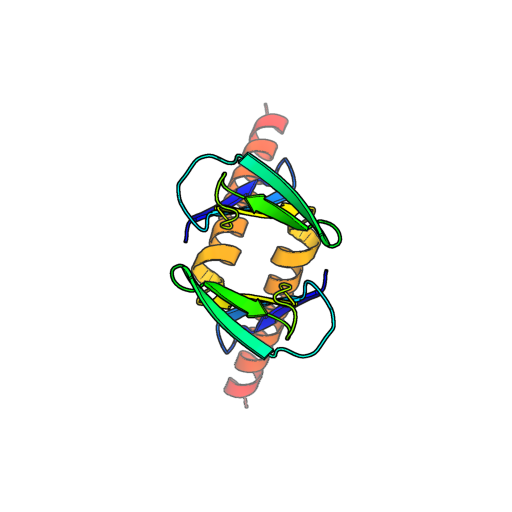16 ILE B CA 1
ATOM 739 C C . ILE B 1 16 ? -3.463 -4.312 -11.789 1 88 16 ILE B C 1
ATOM 741 O O . ILE B 1 16 ? -2.695 -3.959 -12.688 1 88 16 ILE B O 1
ATOM 745 N N . ARG B 1 17 ? -4.504 -4.984 -11.992 1 86.19 17 ARG B N 1
ATOM 746 C CA . ARG B 1 17 ? -4.984 -5.316 -13.328 1 86.19 17 ARG B CA 1
ATOM 747 C C . ARG B 1 17 ? -6.508 -5.254 -13.391 1 86.19 17 ARG B C 1
ATOM 749 O O . ARG B 1 17 ? -7.191 -5.66 -12.445 1 86.19 17 ARG B O 1
ATOM 756 N N . GLU B 1 18 ? -6.895 -4.645 -14.555 1 88.31 18 GLU B N 1
ATOM 757 C CA . GLU B 1 18 ? -8.344 -4.605 -14.734 1 88.31 18 GLU B CA 1
ATOM 758 C C . GLU B 1 18 ? -8.898 -5.992 -15.047 1 88.31 18 GLU B C 1
ATOM 760 O O . GLU B 1 18 ? -8.234 -6.801 -15.695 1 88.31 18 GLU B O 1
ATOM 765 N N . GLY B 1 19 ? -10.109 -6.32 -14.516 1 90.12 19 GLY B N 1
ATOM 766 C CA . GLY B 1 19 ? -10.766 -7.59 -14.789 1 90.12 19 GLY B CA 1
ATOM 767 C C . GLY B 1 19 ? -11.609 -8.078 -13.633 1 90.12 19 GLY B C 1
ATOM 768 O O . GLY B 1 19 ? -11.562 -7.52 -12.531 1 90.12 19 GLY B O 1
ATOM 769 N N . PRO B 1 20 ? -12.383 -9.062 -13.953 1 95.25 20 PRO B N 1
ATOM 770 C CA . PRO B 1 20 ? -13.242 -9.609 -12.906 1 95.25 20 PRO B CA 1
ATOM 771 C C . PRO B 1 20 ? -12.461 -10.344 -11.82 1 95.25 20 PRO B C 1
ATOM 773 O O . PRO B 1 20 ? -11.445 -10.984 -12.117 1 95.25 20 PRO B O 1
ATOM 776 N N . VAL B 1 21 ? -12.938 -10.25 -10.562 1 97.25 21 VAL B N 1
ATOM 777 C CA . VAL B 1 21 ? -12.375 -10.992 -9.445 1 97.25 21 VAL B CA 1
ATOM 778 C C . VAL B 1 21 ? -13.086 -12.336 -9.305 1 97.25 21 VAL B C 1
ATOM 780 O O . VAL B 1 21 ? -14.32 -12.391 -9.234 1 97.25 21 VAL B O 1
ATOM 783 N N . ALA B 1 22 ? -12.328 -13.312 -9.344 1 97.81 22 ALA B N 1
ATOM 784 C CA . ALA B 1 22 ? -12.883 -14.656 -9.234 1 97.81 22 ALA B CA 1
ATOM 785 C C . ALA B 1 22 ? -12.727 -15.211 -7.82 1 97.81 22 ALA B C 1
ATOM 787 O O . ALA B 1 22 ? -13.531 -16.031 -7.371 1 97.81 22 ALA B O 1
ATOM 788 N N . ASP B 1 23 ? -11.672 -14.781 -7.105 1 96.94 23 ASP B N 1
ATOM 789 C CA . ASP B 1 23 ? -11.367 -15.281 -5.77 1 96.94 23 ASP B CA 1
ATOM 790 C C . ASP B 1 23 ? -10.586 -14.25 -4.957 1 96.94 23 ASP B C 1
ATOM 792 O O . ASP B 1 23 ? -10 -13.32 -5.52 1 96.94 23 ASP B O 1
ATOM 796 N N . THR B 1 24 ? -10.711 -14.336 -3.662 1 96.44 24 THR B N 1
ATOM 797 C CA . THR B 1 24 ? -9.953 -13.508 -2.732 1 96.44 24 THR B CA 1
ATOM 798 C C . THR B 1 24 ? -9.297 -14.359 -1.654 1 96.44 24 THR B C 1
ATOM 800 O O . THR B 1 24 ? -9.898 -15.305 -1.15 1 96.44 24 THR B O 1
ATOM 803 N N . ASP B 1 25 ? -8.023 -14.055 -1.355 1 94 25 ASP B N 1
ATOM 804 C CA . ASP B 1 25 ? -7.289 -14.812 -0.347 1 94 25 ASP B CA 1
ATOM 805 C C . ASP B 1 25 ? -6.641 -13.883 0.677 1 94 25 ASP B C 1
ATOM 807 O O . ASP B 1 25 ? -6.078 -12.852 0.314 1 94 25 ASP B O 1
ATOM 811 N N . GLU B 1 26 ? -6.773 -14.305 1.901 1 93.25 26 GLU B N 1
ATOM 812 C CA . GLU B 1 26 ? -6.031 -13.586 2.93 1 93.25 26 GLU B CA 1
ATOM 813 C C . GLU B 1 26 ? -4.594 -14.086 3.025 1 93.25 26 GLU B C 1
ATOM 815 O O . GLU B 1 26 ? -4.348 -15.211 3.453 1 93.25 26 GLU B O 1
ATOM 820 N N . VAL B 1 27 ? -3.633 -13.25 2.646 1 89.12 27 VAL B N 1
ATOM 821 C CA . VAL B 1 27 ? -2.258 -13.727 2.535 1 89.12 27 VAL B CA 1
ATOM 822 C C . VAL B 1 27 ? -1.481 -13.359 3.799 1 89.12 27 VAL B C 1
ATOM 824 O O . VAL B 1 27 ? -0.409 -13.906 4.059 1 89.12 27 VAL B O 1
ATOM 827 N N . ASP B 1 28 ? -1.928 -12.367 4.547 1 88 28 ASP B N 1
ATOM 828 C CA . ASP B 1 28 ? -1.363 -11.938 5.824 1 88 28 ASP B CA 1
ATOM 829 C C . ASP B 1 28 ? -2.383 -11.141 6.633 1 88 28 ASP B C 1
ATOM 831 O O . ASP B 1 28 ? -3.465 -10.82 6.137 1 88 28 ASP B O 1
ATOM 835 N N . ASP B 1 29 ? -1.949 -10.883 7.828 1 87.38 29 ASP B N 1
ATOM 836 C CA . ASP B 1 29 ? -2.852 -10.094 8.656 1 87.38 29 ASP B CA 1
ATOM 837 C C . ASP B 1 29 ? -3.217 -8.781 7.965 1 87.38 29 ASP B C 1
ATOM 839 O O . ASP B 1 29 ? -2.338 -7.98 7.633 1 87.38 29 ASP B O 1
ATOM 843 N N . ASP B 1 30 ? -4.5 -8.648 7.5 1 91.75 30 ASP B N 1
ATOM 844 C CA . ASP B 1 30 ? -5.066 -7.406 6.992 1 91.75 30 ASP B CA 1
ATOM 845 C C . ASP B 1 30 ? -4.758 -7.23 5.508 1 91.75 30 ASP B C 1
ATOM 847 O O . ASP B 1 30 ? -4.934 -6.141 4.957 1 91.75 30 ASP B O 1
ATOM 851 N N . VAL B 1 31 ? -4.129 -8.281 4.953 1 94.06 31 VAL B N 1
ATOM 852 C CA . VAL B 1 31 ? -3.828 -8.164 3.529 1 94.06 31 VAL B CA 1
ATOM 853 C C . VAL B 1 31 ? -4.578 -9.234 2.75 1 94.06 31 VAL B C 1
ATOM 855 O O . VAL B 1 31 ? -4.473 -10.422 3.061 1 94.06 31 VAL B O 1
ATOM 858 N N . TRP B 1 32 ? -5.309 -8.789 1.695 1 95.56 32 TRP B N 1
ATOM 859 C CA . TRP B 1 32 ? -6.102 -9.68 0.855 1 95.56 32 TRP B CA 1
ATOM 860 C C . TRP B 1 32 ? -5.734 -9.508 -0.615 1 95.56 32 TRP B C 1
ATOM 862 O O . TRP B 1 32 ? -5.609 -8.391 -1.106 1 95.56 32 TRP B O 1
ATOM 872 N N . PHE B 1 33 ? -5.504 -10.633 -1.187 1 94.69 33 PHE B N 1
ATOM 873 C CA . PHE B 1 33 ? -5.285 -10.617 -2.629 1 94.69 33 PHE B CA 1
ATOM 874 C C . PHE B 1 33 ? -6.555 -11.008 -3.373 1 94.69 33 PHE B C 1
ATOM 876 O O . PHE B 1 33 ? -7.262 -11.93 -2.965 1 94.69 33 PHE B O 1
ATOM 883 N N . GLU B 1 34 ? -6.82 -10.336 -4.438 1 96.5 34 GLU B N 1
ATOM 884 C CA . GLU B 1 34 ? -7.91 -10.664 -5.352 1 96.5 34 GLU B CA 1
ATOM 885 C C . GLU B 1 34 ? -7.375 -11.25 -6.656 1 96.5 34 GLU B C 1
ATOM 887 O O . GLU B 1 34 ? -6.43 -10.711 -7.242 1 96.5 34 GLU B O 1
ATOM 892 N N . TYR B 1 35 ? -7.953 -12.344 -7.066 1 95.44 35 TYR B N 1
ATOM 893 C CA . TYR B 1 35 ? -7.457 -13.07 -8.234 1 95.44 35 TYR B CA 1
ATOM 894 C C . TYR B 1 35 ? -8.531 -13.18 -9.305 1 95.44 35 TYR B C 1
ATOM 896 O O . TYR B 1 35 ? -9.719 -13.273 -8.992 1 95.44 35 TYR B O 1
ATOM 904 N N . ASP B 1 36 ? -7.984 -13.234 -10.523 1 95.69 36 ASP B N 1
ATOM 905 C CA . ASP B 1 36 ? -8.906 -13.57 -11.602 1 95.69 36 ASP B CA 1
ATOM 906 C C . ASP B 1 36 ? -9.023 -15.078 -11.781 1 95.69 36 ASP B C 1
ATOM 908 O O . ASP B 1 36 ? -8.453 -15.852 -11 1 95.69 36 ASP B O 1
ATOM 912 N N . GLU B 1 37 ? -9.805 -15.477 -12.75 1 96.31 37 GLU B N 1
A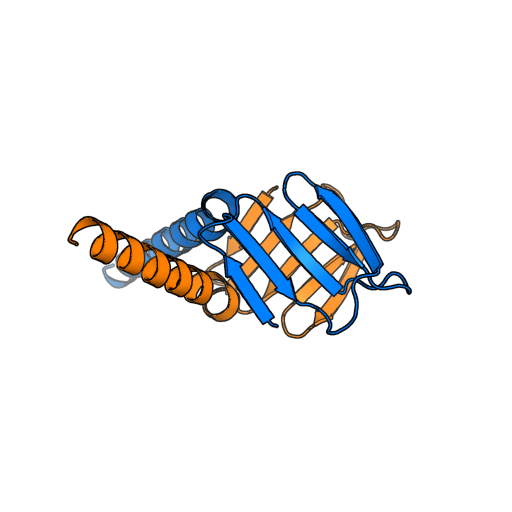TOM 913 C CA . GLU B 1 37 ? -10.086 -16.891 -12.953 1 96.31 37 GLU B CA 1
ATOM 914 C C . GLU B 1 37 ? -8.82 -17.656 -13.336 1 96.31 37 GLU B C 1
ATOM 916 O O . GLU B 1 37 ? -8.742 -18.875 -13.148 1 96.31 37 GLU B O 1
ATOM 921 N N . ASN B 1 38 ? -7.797 -16.938 -13.828 1 93.25 38 ASN B N 1
ATOM 922 C CA . ASN B 1 38 ? -6.555 -17.562 -14.281 1 93.25 38 ASN B CA 1
ATOM 923 C C . ASN B 1 38 ? -5.5 -17.562 -13.18 1 93.25 38 ASN B C 1
ATOM 925 O O . ASN B 1 38 ? -4.355 -17.953 -13.406 1 93.25 38 ASN B O 1
ATOM 929 N N . GLY B 1 39 ? -5.758 -17 -12.047 1 89.88 39 GLY B N 1
ATOM 930 C CA . GLY B 1 39 ? -4.828 -17 -10.93 1 89.88 39 GLY B CA 1
ATOM 931 C C . GLY B 1 39 ? -3.9 -15.805 -10.914 1 89.88 39 GLY B C 1
ATOM 932 O O . GLY B 1 39 ? -2.893 -15.797 -10.203 1 89.88 39 GLY B O 1
ATOM 933 N N . ASN B 1 40 ? -4.273 -14.82 -11.766 1 87.69 40 ASN B N 1
ATOM 934 C CA . ASN B 1 40 ? -3.518 -13.57 -11.758 1 87.69 40 ASN B CA 1
ATOM 935 C C . ASN B 1 40 ? -4.039 -12.602 -10.695 1 87.69 40 ASN B C 1
ATOM 937 O O . ASN B 1 40 ? -5.25 -12.508 -10.477 1 87.69 40 ASN B O 1
ATOM 941 N N . VAL B 1 41 ? -3.121 -11.953 -10.109 1 89.81 41 VAL B N 1
ATOM 942 C CA . VAL B 1 41 ? -3.541 -10.969 -9.109 1 89.81 41 VAL B CA 1
ATOM 943 C C . VAL B 1 41 ? -4.207 -9.781 -9.805 1 89.81 41 VAL B C 1
ATOM 945 O O . VAL B 1 41 ? -3.621 -9.172 -10.695 1 89.81 41 VAL B O 1
ATOM 948 N N . VAL B 1 42 ? -5.453 -9.484 -9.422 1 94 42 VAL B N 1
ATOM 949 C CA . VAL B 1 42 ? -6.219 -8.352 -9.938 1 94 42 VAL B CA 1
ATOM 950 C C . VAL B 1 42 ? -6.012 -7.133 -9.047 1 94 42 VAL B C 1
ATOM 952 O O . VAL B 1 42 ? -5.871 -6.012 -9.539 1 94 42 VAL B O 1
ATOM 955 N N . GLY B 1 43 ? -6.066 -7.398 -7.715 1 94.56 43 GLY B N 1
ATOM 956 C CA . GLY B 1 43 ? -5.949 -6.301 -6.77 1 94.56 43 GLY B CA 1
ATOM 957 C C . GLY B 1 43 ? -5.453 -6.738 -5.406 1 94.56 43 GLY B C 1
ATO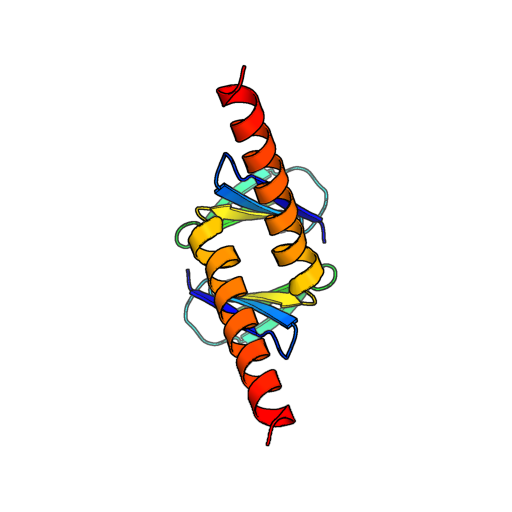M 958 O O . GLY B 1 43 ? -5.332 -7.934 -5.137 1 94.56 43 GLY B O 1
ATOM 959 N N . ILE B 1 44 ? -5.082 -5.762 -4.645 1 94 44 ILE B N 1
ATOM 960 C CA . ILE B 1 44 ? -4.645 -5.957 -3.266 1 94 44 ILE B CA 1
ATOM 961 C C . ILE B 1 44 ? -5.457 -5.062 -2.334 1 94 44 ILE B C 1
ATOM 963 O O . ILE B 1 44 ? -5.699 -3.893 -2.643 1 94 44 ILE B O 1
ATOM 967 N N . GLU B 1 45 ? -5.93 -5.621 -1.346 1 96.31 45 GLU B N 1
ATOM 968 C CA . GLU B 1 45 ? -6.609 -4.875 -0.293 1 96.31 45 GLU B CA 1
ATOM 969 C C . GLU B 1 45 ? -5.816 -4.91 1.01 1 96.31 45 GLU B C 1
ATOM 971 O O . GLU B 1 45 ? -5.43 -5.98 1.478 1 96.31 45 GLU B O 1
ATOM 976 N N . ILE B 1 46 ? -5.566 -3.781 1.561 1 96.12 46 ILE B N 1
ATOM 977 C CA . ILE B 1 46 ? -4.938 -3.68 2.873 1 96.12 46 ILE B CA 1
ATOM 978 C C . ILE B 1 46 ? -5.93 -3.098 3.879 1 96.12 46 ILE B C 1
ATOM 980 O O . ILE B 1 46 ? -6.32 -1.935 3.77 1 96.12 46 ILE B O 1
ATOM 984 N N . TRP B 1 47 ? -6.227 -3.945 4.785 1 96.56 47 TRP B N 1
ATOM 985 C CA . TRP B 1 47 ? -7.172 -3.525 5.816 1 96.56 47 TRP B CA 1
ATOM 986 C C . TRP B 1 47 ? -6.449 -2.818 6.961 1 96.56 47 TRP B C 1
ATOM 988 O O . TRP B 1 47 ? -5.246 -3 7.148 1 96.56 47 TRP B O 1
ATOM 998 N N . ASN B 1 48 ? -7.133 -1.868 7.684 1 96.56 48 ASN B N 1
ATOM 999 C CA . ASN B 1 48 ? -6.551 -1.037 8.734 1 96.56 48 ASN B CA 1
ATOM 1000 C C . ASN B 1 48 ? -5.348 -0.251 8.219 1 96.56 48 ASN B C 1
ATOM 1002 O O . ASN B 1 48 ? -4.32 -0.163 8.898 1 96.56 48 ASN B O 1
ATOM 1006 N N . ALA B 1 49 ? -5.496 0.267 7.059 1 97.12 49 ALA B N 1
ATOM 1007 C CA . ALA B 1 49 ? -4.387 0.908 6.359 1 97.12 49 ALA B CA 1
ATOM 1008 C C . ALA B 1 49 ? -4.059 2.266 6.973 1 97.12 49 ALA B C 1
ATOM 1010 O O . ALA B 1 49 ? -2.939 2.762 6.836 1 97.12 49 ALA B O 1
ATOM 1011 N N . GLY B 1 50 ? -4.996 2.934 7.535 1 96.38 50 GLY B N 1
ATOM 1012 C CA . GLY B 1 50 ? -4.77 4.227 8.156 1 96.38 50 GLY B CA 1
ATOM 1013 C C . GLY B 1 50 ? -3.574 4.234 9.094 1 96.38 50 GLY B C 1
ATOM 1014 O O . GLY B 1 50 ? -2.623 4.992 8.891 1 96.38 50 GLY B O 1
ATOM 1015 N N . GLU B 1 51 ? -3.648 3.377 10.023 1 94.25 51 GLU B N 1
ATOM 1016 C CA . GLU B 1 51 ? -2.576 3.309 11.016 1 94.25 51 GLU B CA 1
ATOM 1017 C C . GLU B 1 51 ? -1.365 2.561 10.461 1 94.25 51 GLU B C 1
ATOM 1019 O O . GLU B 1 51 ? -0.23 3.021 10.602 1 94.25 51 GLU B O 1
ATOM 1024 N N . ASN B 1 52 ? -1.586 1.498 9.727 1 93.38 52 ASN B N 1
ATOM 1025 C CA . ASN B 1 52 ? -0.515 0.553 9.43 1 93.38 52 ASN B CA 1
ATOM 1026 C C . ASN B 1 52 ? 0.267 0.966 8.188 1 93.38 52 ASN B C 1
ATOM 1028 O O . ASN B 1 52 ? 1.385 0.496 7.965 1 93.38 52 ASN B O 1
ATOM 1032 N N . VAL B 1 53 ? -0.299 1.79 7.375 1 96.31 53 VAL B N 1
ATOM 1033 C CA . VAL B 1 53 ? 0.383 2.201 6.152 1 96.31 53 VAL B CA 1
ATOM 1034 C C . VAL B 1 53 ? 0.55 3.719 6.137 1 96.31 53 VAL B C 1
ATOM 1036 O O . VAL B 1 53 ? 1.675 4.227 6.137 1 96.31 53 VAL B O 1
ATOM 1039 N N . ILE B 1 54 ? -0.539 4.418 6.191 1 96.94 54 ILE B N 1
ATOM 1040 C CA . ILE B 1 54 ? -0.552 5.848 5.906 1 96.94 54 ILE B CA 1
ATOM 1041 C C . ILE B 1 54 ? 0.174 6.602 7.02 1 96.94 54 ILE B C 1
ATOM 1043 O O . ILE B 1 54 ? 1.132 7.336 6.758 1 96.94 54 ILE B O 1
ATOM 1047 N N . ARG B 1 55 ? -0.222 6.41 8.297 1 96.06 55 ARG B N 1
ATOM 1048 C CA . ARG B 1 55 ? 0.382 7.117 9.422 1 96.06 55 ARG B CA 1
ATOM 1049 C C . ARG B 1 55 ? 1.87 6.805 9.531 1 96.06 55 ARG B C 1
ATOM 1051 O O . ARG B 1 55 ? 2.689 7.707 9.719 1 96.06 55 ARG B O 1
ATOM 1058 N N . LYS B 1 56 ? 2.176 5.547 9.375 1 95.81 56 LYS B N 1
ATOM 1059 C CA . LYS B 1 56 ? 3.574 5.141 9.461 1 95.81 56 LYS B CA 1
ATOM 1060 C C . LYS B 1 56 ? 4.406 5.789 8.359 1 95.81 56 LYS B C 1
ATOM 1062 O O . LYS B 1 56 ? 5.531 6.23 8.602 1 95.81 56 LYS B O 1
ATOM 1067 N N . SER B 1 57 ? 3.873 5.797 7.188 1 97.38 57 SER B N 1
ATOM 1068 C CA . SER B 1 57 ? 4.578 6.418 6.074 1 97.38 57 SER B CA 1
ATOM 1069 C C . SER B 1 57 ? 4.785 7.91 6.312 1 97.38 57 SER B C 1
ATOM 1071 O O . SER B 1 57 ? 5.855 8.445 6.031 1 97.38 57 SER B O 1
ATOM 1073 N N . LEU B 1 58 ? 3.811 8.562 6.879 1 96.69 58 LEU B N 1
ATOM 1074 C CA . LEU B 1 58 ? 3.891 9.992 7.164 1 96.69 58 LEU B CA 1
ATOM 1075 C C . LEU B 1 58 ? 4.957 10.281 8.219 1 96.69 58 LEU B C 1
ATOM 1077 O O . LEU B 1 58 ? 5.672 11.281 8.125 1 96.69 58 LEU B O 1
ATOM 1081 N N . LEU B 1 59 ? 5.031 9.391 9.156 1 96.75 59 LEU B N 1
ATOM 1082 C CA . LEU B 1 59 ? 6.039 9.562 10.195 1 96.75 59 LEU B CA 1
ATOM 1083 C C . LEU B 1 59 ? 7.445 9.484 9.609 1 96.75 59 LEU B C 1
ATOM 1085 O O . LEU B 1 59 ? 8.336 10.227 10.016 1 96.75 59 LEU B O 1
ATOM 1089 N N . GLU B 1 60 ? 7.625 8.555 8.672 1 96.88 60 GLU B N 1
ATOM 1090 C CA . GLU B 1 60 ? 8.922 8.445 8.008 1 96.88 60 GLU B CA 1
ATOM 1091 C C . GLU B 1 60 ? 9.242 9.695 7.203 1 96.88 60 GLU B C 1
ATOM 1093 O O . GLU B 1 60 ? 10.383 10.148 7.164 1 96.88 60 GLU B O 1
ATOM 1098 N N . ILE B 1 61 ? 8.305 10.258 6.562 1 96.56 61 ILE B N 1
ATOM 1099 C CA . ILE B 1 61 ? 8.477 11.477 5.781 1 96.56 61 ILE B CA 1
ATOM 1100 C C . ILE B 1 61 ? 8.883 12.625 6.699 1 96.56 61 ILE B C 1
ATOM 1102 O O . ILE B 1 61 ? 9.797 13.391 6.379 1 96.56 61 ILE B O 1
ATOM 1106 N N . GLU B 1 62 ? 8.203 12.758 7.812 1 96.38 62 GLU B N 1
ATOM 1107 C CA . GLU B 1 62 ? 8.492 13.812 8.773 1 96.38 62 GLU B CA 1
ATOM 1108 C C . GLU B 1 62 ? 9.922 13.711 9.297 1 96.38 62 GLU B C 1
ATOM 1110 O O . GLU B 1 62 ? 10.641 14.711 9.367 1 96.38 62 GLU B O 1
ATOM 1115 N N . ARG B 1 63 ? 10.297 12.492 9.578 1 96.69 63 ARG B N 1
ATOM 1116 C CA . ARG B 1 63 ? 11.641 12.258 10.086 1 96.69 63 ARG B CA 1
ATOM 1117 C C . ARG B 1 63 ? 12.695 12.625 9.047 1 96.69 63 ARG B C 1
ATOM 1119 O O . ARG B 1 63 ? 13.703 13.266 9.367 1 96.69 63 ARG B O 1
ATOM 1126 N N . TYR B 1 64 ? 12.422 12.211 7.859 1 96.38 64 TYR B N 1
ATOM 1127 C CA . TYR B 1 64 ? 13.344 12.492 6.766 1 96.38 64 TYR B CA 1
ATOM 1128 C C . TYR B 1 64 ? 13.453 13.992 6.516 1 96.38 64 TYR B C 1
ATOM 1130 O O . TYR B 1 64 ? 14.555 14.516 6.328 1 96.38 64 TYR B O 1
ATOM 1138 N N . THR B 1 65 ? 12.32 14.703 6.527 1 95.19 65 THR B N 1
ATOM 1139 C CA . THR B 1 65 ? 12.289 16.141 6.273 1 95.19 65 THR B CA 1
ATOM 1140 C C . THR B 1 65 ? 13 16.906 7.391 1 95.19 65 THR B C 1
ATOM 1142 O O . THR B 1 65 ? 13.734 17.859 7.133 1 95.19 65 THR B O 1
ATOM 1145 N N . LYS B 1 66 ? 12.742 16.531 8.562 1 95.19 66 LYS B N 1
ATOM 1146 C CA . LYS B 1 66 ? 13.398 17.156 9.711 1 95.19 66 LYS B CA 1
ATOM 1147 C C . LYS B 1 66 ? 14.914 17 9.633 1 95.19 66 LYS B C 1
ATOM 1149 O O . LYS B 1 66 ? 15.656 17.938 9.945 1 95.19 66 LYS B O 1
ATOM 1154 N N . GLY B 1 67 ? 15.273 15.781 9.273 1 92.44 67 GLY B N 1
ATOM 1155 C CA . GLY B 1 67 ? 16.703 15.562 9.086 1 92.44 67 GLY B CA 1
ATOM 1156 C C . GLY B 1 67 ? 17.312 16.453 8.023 1 92.44 67 GLY B C 1
ATOM 1157 O O . GLY B 1 67 ? 18.438 16.938 8.188 1 92.44 67 GLY B O 1
ATOM 1158 N N . LEU B 1 68 ? 16.641 16.734 6.977 1 92.31 68 LEU B N 1
ATOM 1159 C CA . LEU B 1 68 ? 17.109 17.594 5.887 1 92.31 68 LEU B CA 1
ATOM 1160 C C . LEU B 1 68 ? 17.219 19.047 6.34 1 92.31 68 LEU B C 1
ATOM 1162 O O . LEU B 1 68 ? 18.172 19.734 5.98 1 92.31 68 LEU B O 1
ATOM 1166 N N . GLU B 1 69 ? 16.297 19.5 7.102 1 92.25 69 GLU B N 1
ATOM 1167 C CA . GLU B 1 69 ? 16.281 20.875 7.605 1 92.25 69 GLU B CA 1
ATOM 1168 C C . GLU B 1 69 ? 17.469 21.125 8.539 1 92.25 69 GLU B C 1
ATOM 1170 O O . GLU B 1 69 ? 18.078 22.203 8.492 1 92.25 69 GLU B O 1
ATOM 1175 N N . GLU B 1 70 ? 17.766 20.203 9.352 1 93 70 GLU B N 1
ATOM 1176 C CA . GLU B 1 70 ? 18.875 20.328 10.273 1 93 70 GLU B CA 1
ATOM 1177 C C . GLU B 1 70 ? 20.219 20.375 9.531 1 93 70 GLU B C 1
ATOM 1179 O O . GLU B 1 70 ? 21.141 21.078 9.938 1 93 70 GLU B O 1
ATOM 1184 N N . GLU B 1 71 ? 20.328 19.688 8.5 1 90.06 71 GLU B N 1
ATOM 1185 C CA . GLU B 1 71 ? 21.562 19.641 7.707 1 90.06 71 GLU B CA 1
ATOM 1186 C C . GLU B 1 71 ? 21.797 20.953 6.977 1 90.06 71 GLU B C 1
ATOM 1188 O O . GLU B 1 71 ? 22.953 21.344 6.746 1 90.06 71 GLU B O 1
ATOM 1193 N N . ILE B 1 72 ? 20.828 21.609 6.52 1 90.88 72 ILE B N 1
ATOM 1194 C CA . ILE B 1 72 ? 20.938 22.859 5.781 1 90.88 72 ILE B CA 1
ATOM 1195 C C . ILE B 1 72 ? 21.391 23.984 6.727 1 90.88 72 ILE B C 1
ATOM 1197 O O . ILE B 1 72 ? 22.125 24.891 6.32 1 90.88 72 ILE B O 1
ATOM 1201 N N . LYS B 1 73 ? 20.922 23.859 7.977 1 91.94 73 LYS B N 1
ATOM 1202 C CA . LYS B 1 73 ? 21.25 24.906 8.953 1 91.94 73 LYS B CA 1
ATOM 1203 C C . LYS B 1 73 ? 22.703 24.766 9.43 1 91.94 73 LYS B C 1
ATOM 1205 O O . LYS B 1 73 ? 23.266 25.719 9.961 1 91.94 73 LYS B O 1
ATOM 1210 N N . THR B 1 74 ? 23.297 23.594 9.242 1 78.88 74 THR B N 1
ATOM 1211 C CA . THR B 1 74 ? 24.688 23.438 9.633 1 78.88 74 THR B CA 1
ATOM 1212 C C . THR B 1 74 ? 25.609 23.656 8.438 1 78.88 74 THR B C 1
ATOM 1214 O O . THR B 1 74 ? 26.734 24.156 8.594 1 78.88 74 THR B O 1
#

Foldseek 3Di:
DDWDADPVQRKIKAFDADDDFDDWDDPDDQKIFTADPVRDTGMIMGGNCVPVPVVVVVVVVVVVVVVVVVVVVD/DDWDADPVQRKIKAFDADDDFDDWDDPDDQKIFTADPVRDTGMIMGGNCVVVPVVVVVVVVVVVVVVVVVVVVD

pLDDT: mean 93.83, std 4.17, range [75.56, 98.19]

Solvent-accessible surface area (backbone atoms only — not comparable to full-atom values): 7877 Å² total; per-residue (Å²): 110,51,60,48,50,39,68,88,79,24,33,34,35,39,45,55,38,91,73,71,75,65,46,74,44,76,74,37,75,49,30,33,40,26,19,25,88,86,70,45,69,25,30,38,37,31,46,58,24,55,65,59,44,47,50,51,37,49,52,41,42,52,52,53,50,52,54,52,56,56,58,71,74,102,110,51,60,47,50,39,67,88,80,26,32,34,36,38,43,56,39,91,73,70,74,65,45,74,43,78,72,38,75,49,31,33,40,26,19,25,88,87,71,46,70,25,31,39,38,31,46,59,24,56,64,59,42,47,50,50,37,49,51,41,42,51,52,53,51,53,53,52,55,56,57,71,76,103

Secondary structure (DSSP, 8-state):
-EEEEETTTTEEEEE-S-S---EEEEEETTEEEEE-TTS-EEEEEEETHIIIIIIHHHHHHHHHHHHHHHHHH-/-EEEEETTTTEEEEE-S-S---EEEEEETTEEEEE-TTS-EEEEEEETHIIIIIIHHHHHHHHHHHHHHHHHH-

Sequence (148 aa):
MKVRYDPKADILYLLIREGPVADTDEVDDDVWFEYDENGNVVGIEIWNAGENVIRKSLLEIERYTKGLEEEIKTMKVRYDPKADILYLLIREGPVADTDEVDDDVWFEYDENGNVVGIEIWNAGENVIRKSLLEIERYTKGLEEEIKT

Nearest PDB structures (foldseek):
  7vmc-assembly1_C  TM=7.965E-01  e=5.922E-01  Escherichia coli O157:H7 str. EC869
  2e2x-assembly1_A  TM=4.460E-01  e=2.286E+00  Homo sapiens
  7pgu-assembly1_N  TM=4.125E-01  e=2.600E+00  Homo sapiens
  3peg-assembly1_A  TM=4.501E-01  e=4.638E+00  Homo sapiens
  7r03-assembly1_A  TM=4.327E-01  e=5.626E+00  Homo sapiens